Protein AF-A0A7S1LGG4-F1 (afdb_monomer_lite)

Organism: Alexandrium catenella (NCBI:txid2925)

Secondary structure (DSSP, 8-state):
----------PPPHHHHHHHHHHHHHHHHHHHTHHHHHHHHHHHHHHHHGGGHHHHHHHHHHHHTTTS-HHHHHHHTTT--PPPS--TTTTT-TTS-HHHHHH---TT----

Structure (mmCIF, N/CA/C/O backbone):
data_AF-A0A7S1LGG4-F1
#
_entry.id   AF-A0A7S1LGG4-F1
#
loop_
_atom_site.group_PDB
_atom_site.id
_atom_site.type_symbol
_atom_site.label_atom_id
_atom_site.label_alt_id
_atom_site.label_comp_id
_atom_site.label_asym_id
_atom_site.label_entity_id
_atom_site.label_seq_id
_atom_site.pdbx_PDB_ins_code
_atom_site.Cartn_x
_atom_site.Cartn_y
_atom_site.Cartn_z
_atom_site.occupancy
_atom_site.B_iso_or_equiv
_atom_site.auth_seq_id
_atom_site.auth_comp_id
_atom_site.auth_asym_id
_atom_site.auth_atom_id
_atom_site.pdbx_PDB_model_num
ATOM 1 N N . SER A 1 1 ? -42.148 23.135 64.478 1.00 45.56 1 SER A N 1
ATOM 2 C CA . SER A 1 1 ? -41.427 21.952 63.969 1.00 45.56 1 SER A CA 1
ATOM 3 C C . SER A 1 1 ? -41.926 21.654 62.560 1.00 45.56 1 SER A C 1
ATOM 5 O O . SER A 1 1 ? -42.832 20.852 62.386 1.00 45.56 1 SER A O 1
ATOM 7 N N . SER A 1 2 ? -41.440 22.396 61.561 1.00 42.34 2 SER A N 1
ATOM 8 C CA . SER A 1 2 ? -41.824 22.234 60.153 1.00 42.34 2 SER A CA 1
ATOM 9 C C . SER A 1 2 ? -40.788 21.349 59.461 1.00 42.34 2 SER A C 1
ATOM 11 O O . SER A 1 2 ? -39.700 21.792 59.100 1.00 42.34 2 SER A O 1
ATOM 13 N N . ARG A 1 3 ? -41.107 20.057 59.338 1.00 47.78 3 ARG A N 1
ATOM 14 C CA . ARG A 1 3 ? -40.317 19.105 58.552 1.00 47.78 3 ARG A CA 1
ATOM 15 C C . ARG A 1 3 ? -40.420 19.501 57.083 1.00 47.78 3 ARG A C 1
ATOM 17 O O . ARG A 1 3 ? -41.511 19.496 56.527 1.00 47.78 3 ARG A O 1
ATOM 24 N N . GLY A 1 4 ? -39.285 19.844 56.478 1.00 56.81 4 GLY A N 1
ATOM 25 C CA . GLY A 1 4 ? -39.167 20.009 55.036 1.00 56.81 4 GLY A CA 1
ATOM 26 C C . GLY A 1 4 ? -39.503 18.693 54.343 1.00 56.81 4 GLY A C 1
ATOM 27 O O . GLY A 1 4 ? -38.750 17.726 54.444 1.00 56.81 4 GLY A O 1
ATOM 28 N N . GLU A 1 5 ? -40.651 18.661 53.674 1.00 55.38 5 GLU A N 1
ATOM 29 C CA . GLU A 1 5 ? -41.047 17.591 52.767 1.00 55.38 5 GLU A CA 1
ATOM 30 C C . GLU A 1 5 ? -39.973 17.406 51.692 1.00 55.38 5 GLU A C 1
ATOM 32 O O . GLU A 1 5 ? -39.662 18.306 50.905 1.00 55.38 5 GLU A O 1
ATOM 37 N N . GLY A 1 6 ? -39.373 16.216 51.690 1.00 57.56 6 GLY A N 1
ATOM 38 C CA . GLY A 1 6 ? -38.447 15.783 50.660 1.00 57.56 6 GLY A CA 1
ATOM 39 C C . GLY A 1 6 ? -39.154 15.787 49.311 1.00 57.56 6 GLY A C 1
ATOM 40 O O . GLY A 1 6 ? -40.085 15.017 49.084 1.00 57.56 6 GLY A O 1
ATOM 41 N N . ARG A 1 7 ? -38.708 16.666 48.409 1.00 62.34 7 ARG A N 1
ATOM 42 C CA . ARG A 1 7 ? -39.171 16.693 47.020 1.00 62.34 7 ARG A CA 1
ATOM 43 C C . ARG A 1 7 ? -38.993 15.296 46.409 1.00 62.34 7 ARG A C 1
ATOM 45 O O . ARG A 1 7 ? -37.880 14.769 46.478 1.00 62.34 7 ARG A O 1
ATOM 52 N N . PRO A 1 8 ? -40.029 14.701 45.790 1.00 57.41 8 PRO A N 1
ATOM 53 C CA . PRO A 1 8 ? -39.885 13.405 45.146 1.00 57.41 8 PRO A CA 1
ATOM 54 C C . PRO A 1 8 ? -38.837 13.529 44.038 1.00 57.41 8 PRO A C 1
ATOM 56 O O . PRO A 1 8 ? -38.950 14.387 43.156 1.00 57.41 8 PRO A O 1
ATOM 59 N N . LEU A 1 9 ? -37.793 12.697 44.108 1.00 61.06 9 LEU A N 1
ATOM 60 C CA . LEU A 1 9 ? -36.808 12.550 43.042 1.00 61.06 9 LEU A CA 1
ATOM 61 C C . LEU A 1 9 ? -37.581 12.211 41.766 1.00 61.06 9 LEU A C 1
ATOM 63 O O . LEU A 1 9 ? -38.123 11.114 41.639 1.00 61.06 9 LEU A O 1
ATOM 67 N N . ARG A 1 10 ? -37.686 13.169 40.838 1.00 63.91 10 ARG A N 1
ATOM 68 C CA . ARG A 1 10 ? -38.285 12.929 39.525 1.00 63.91 10 ARG A CA 1
ATOM 69 C C . ARG A 1 10 ? -37.444 11.852 38.850 1.00 63.91 10 ARG A C 1
ATOM 71 O O . ARG A 1 10 ? -36.343 12.142 38.386 1.00 63.91 10 ARG A O 1
ATOM 78 N N . LEU A 1 11 ? -37.942 10.616 38.837 1.00 65.81 11 LEU A N 1
ATOM 79 C CA . LEU A 1 11 ? -37.359 9.522 38.069 1.00 65.81 11 LEU A CA 1
ATOM 80 C C . LEU A 1 11 ? -37.205 10.029 36.634 1.00 65.81 11 LEU A C 1
ATOM 82 O O . LEU A 1 11 ? -38.184 10.441 36.007 1.00 65.81 11 LEU A O 1
ATOM 86 N N . ALA A 1 12 ? -35.962 10.105 36.157 1.00 65.06 12 ALA A N 1
ATOM 87 C CA . ALA A 1 12 ? -35.678 10.577 34.812 1.00 65.06 12 ALA A CA 1
ATOM 88 C C . ALA A 1 12 ? -36.528 9.776 33.817 1.00 65.06 12 ALA A C 1
ATOM 90 O O . ALA A 1 12 ? -36.642 8.556 33.940 1.00 65.06 12 ALA A O 1
ATOM 91 N N . SER A 1 13 ? -37.128 10.465 32.841 1.00 82.06 13 SER A N 1
ATOM 92 C CA . SER A 1 13 ? -37.914 9.817 31.787 1.00 82.06 13 SER A CA 1
ATOM 93 C C . SER A 1 13 ? -37.135 8.621 31.214 1.00 82.06 13 SER A C 1
ATOM 95 O O . SER A 1 13 ? -35.930 8.763 30.975 1.00 82.06 13 SER A O 1
ATOM 97 N N . PRO A 1 14 ? -37.774 7.467 30.945 1.00 81.75 14 PRO A N 1
ATOM 98 C CA . PRO A 1 14 ? -37.101 6.282 30.405 1.00 81.75 14 PRO A CA 1
ATOM 99 C C . PRO A 1 14 ? -36.248 6.584 29.165 1.00 81.75 14 PRO A C 1
ATOM 101 O O . PRO A 1 14 ? -35.188 5.994 28.965 1.00 81.75 14 PRO A O 1
ATOM 104 N N . ARG A 1 15 ? -36.673 7.569 28.363 1.00 81.56 15 ARG A N 1
ATOM 105 C CA . ARG A 1 15 ? -35.943 8.067 27.190 1.00 81.56 15 ARG A CA 1
ATOM 106 C C . ARG A 1 15 ? -34.632 8.758 27.567 1.00 81.56 15 ARG A C 1
ATOM 108 O O . ARG A 1 15 ? -33.607 8.504 26.945 1.00 81.56 15 ARG A O 1
ATOM 115 N N . VAL A 1 16 ? -34.659 9.595 28.603 1.00 85.94 16 VAL A N 1
ATOM 116 C CA . VAL A 1 16 ? -33.474 10.285 29.137 1.00 85.94 16 VAL A CA 1
ATOM 117 C C . VAL A 1 16 ? -32.515 9.268 29.746 1.00 85.94 16 VAL A C 1
ATOM 119 O O . VAL A 1 16 ? -31.329 9.296 29.439 1.00 85.94 16 VAL A O 1
ATOM 122 N N . ALA A 1 17 ? -33.023 8.308 30.523 1.00 86.19 17 ALA A N 1
ATOM 123 C CA . ALA A 1 17 ? -32.207 7.228 31.074 1.00 86.19 17 ALA A CA 1
ATOM 124 C C . ALA A 1 17 ? -31.529 6.389 29.969 1.00 86.19 17 ALA A C 1
ATOM 126 O O . ALA A 1 17 ? -30.339 6.080 30.067 1.00 86.19 17 ALA A O 1
ATOM 127 N N . ALA A 1 18 ? -32.250 6.076 28.886 1.00 88.19 18 ALA A N 1
ATOM 128 C CA . ALA A 1 18 ? -31.704 5.363 27.733 1.00 88.19 18 ALA A CA 1
ATOM 129 C C . ALA A 1 18 ? -30.625 6.171 26.990 1.00 88.19 18 ALA A C 1
ATOM 131 O O . ALA A 1 18 ? -29.567 5.624 26.671 1.00 88.19 18 ALA A O 1
ATOM 132 N N . MET A 1 19 ? -30.846 7.471 26.757 1.00 92.38 19 MET A N 1
ATOM 133 C CA . MET A 1 19 ? -29.847 8.337 26.116 1.00 92.38 19 MET A CA 1
ATOM 134 C C . MET A 1 19 ? -28.595 8.501 26.982 1.00 92.38 19 MET A C 1
ATOM 136 O O . MET A 1 19 ? -27.488 8.363 26.466 1.00 92.38 19 MET A O 1
ATOM 140 N N . THR A 1 20 ? -28.738 8.707 28.294 1.00 90.88 20 THR A N 1
ATOM 141 C CA . THR A 1 20 ? -27.596 8.798 29.219 1.00 90.88 20 THR A CA 1
ATOM 142 C C . THR A 1 20 ? -26.785 7.503 29.232 1.00 90.88 20 THR A C 1
ATOM 144 O O . THR A 1 20 ? -25.556 7.542 29.171 1.00 90.88 20 THR A O 1
ATOM 147 N N . LYS A 1 21 ? -27.455 6.344 29.224 1.00 89.00 21 LYS A N 1
ATOM 148 C CA . LYS A 1 21 ? -26.799 5.033 29.121 1.00 89.00 21 LYS A CA 1
ATOM 149 C C . LYS A 1 21 ? -26.046 4.875 27.794 1.00 89.00 21 LYS A C 1
ATOM 151 O O . LYS A 1 21 ? -24.914 4.401 27.793 1.00 89.00 21 LYS A O 1
ATOM 156 N N . ALA A 1 22 ? -26.628 5.314 26.678 1.00 91.12 22 ALA A N 1
ATOM 157 C CA . ALA A 1 22 ? -25.967 5.287 25.372 1.00 91.12 22 ALA A CA 1
ATOM 158 C C . ALA A 1 22 ? -24.728 6.201 25.321 1.00 91.12 22 ALA A C 1
ATOM 160 O O . ALA A 1 22 ? -23.683 5.793 24.815 1.00 91.12 22 ALA A O 1
ATOM 161 N N . VAL A 1 23 ? -24.818 7.411 25.885 1.00 92.25 23 VAL A N 1
ATOM 162 C CA . VAL A 1 23 ? -23.681 8.341 25.994 1.00 92.25 23 VAL A CA 1
ATOM 163 C C . VAL A 1 23 ? -22.578 7.743 26.860 1.00 92.25 23 VAL A C 1
ATOM 165 O O . VAL A 1 23 ? -21.419 7.748 26.448 1.00 92.25 23 VAL A O 1
ATOM 168 N N . TYR A 1 24 ? -22.932 7.166 28.011 1.00 92.00 24 TYR A N 1
ATOM 169 C CA . TYR A 1 24 ? -21.979 6.481 28.881 1.00 92.00 24 TYR A CA 1
ATOM 170 C C . TYR A 1 24 ? -21.248 5.360 28.138 1.00 92.00 24 TYR A C 1
ATOM 172 O O . TYR A 1 24 ? -20.019 5.324 28.142 1.00 92.00 24 TYR A O 1
ATOM 180 N N . PHE A 1 25 ? -21.975 4.494 27.424 1.00 90.88 25 PHE A N 1
ATOM 181 C CA . PHE A 1 25 ? -21.346 3.436 26.633 1.00 90.88 25 PHE A CA 1
ATOM 182 C C . PHE A 1 25 ? -20.474 3.971 25.509 1.00 90.88 25 PHE A C 1
ATOM 184 O O . PHE A 1 25 ? -19.439 3.379 25.227 1.00 90.88 25 PHE A O 1
ATOM 191 N N . LYS A 1 26 ? -20.844 5.089 24.882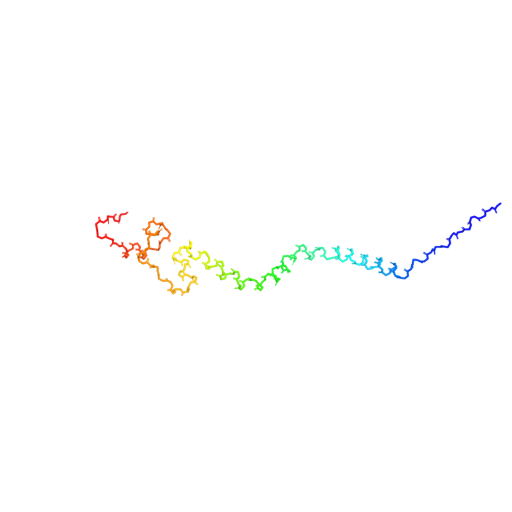 1.00 88.19 26 LYS A N 1
ATOM 192 C CA . LYS A 1 26 ? -20.014 5.717 23.854 1.00 88.19 26 LYS A CA 1
ATOM 193 C C . LYS A 1 26 ? -18.700 6.229 24.445 1.00 88.19 26 LYS A C 1
ATOM 195 O O . LYS A 1 26 ? -17.641 5.935 23.898 1.00 88.19 26 LYS A O 1
ATOM 200 N N . LEU A 1 27 ? -18.756 6.931 25.577 1.00 90.00 27 LEU A N 1
ATOM 201 C CA . LEU A 1 27 ? -17.569 7.423 26.284 1.00 90.00 27 LEU A CA 1
ATOM 202 C C . LEU A 1 27 ? -16.686 6.263 26.756 1.00 90.00 27 LEU A C 1
ATOM 204 O O . LEU A 1 27 ? -15.485 6.248 26.485 1.00 90.00 27 LEU A O 1
ATOM 208 N N . TRP A 1 28 ? -17.288 5.242 27.362 1.00 91.00 28 TRP A N 1
ATOM 209 C CA . TRP A 1 28 ? -16.576 4.039 27.774 1.00 91.00 28 TRP A CA 1
ATOM 210 C C . TRP A 1 28 ? -15.957 3.304 26.584 1.00 91.00 28 TRP A C 1
ATOM 212 O O . TRP A 1 28 ? -14.796 2.920 26.627 1.00 91.00 28 TRP A O 1
ATOM 222 N N . ALA A 1 29 ? -16.676 3.167 25.471 1.00 83.38 29 ALA A N 1
ATOM 223 C CA . ALA A 1 29 ? -16.144 2.547 24.263 1.00 83.38 29 ALA A CA 1
ATOM 224 C C . ALA A 1 29 ? -14.950 3.329 23.700 1.00 83.38 29 ALA A C 1
ATOM 226 O O . ALA A 1 29 ? -14.022 2.705 23.179 1.00 83.38 29 ALA A O 1
ATOM 227 N N . THR A 1 30 ? -14.930 4.666 23.822 1.00 81.44 30 THR A N 1
ATOM 228 C CA . THR A 1 30 ? -13.782 5.490 23.403 1.00 81.44 30 THR A CA 1
ATOM 229 C C . THR A 1 30 ? -12.545 5.304 24.282 1.00 81.44 30 THR A C 1
ATOM 231 O O . THR A 1 30 ? -11.436 5.363 23.746 1.00 81.44 30 THR A O 1
ATOM 234 N N . THR A 1 31 ? -12.686 4.961 25.561 1.00 86.19 31 THR A N 1
ATOM 235 C CA . THR A 1 31 ? -11.545 4.722 26.463 1.00 86.19 31 THR A CA 1
ATOM 236 C C . THR A 1 31 ? -11.140 3.247 26.548 1.00 86.19 31 THR A C 1
ATOM 238 O O . THR A 1 31 ? -9.948 2.949 26.516 1.00 86.19 31 THR A O 1
ATOM 241 N N . ALA A 1 32 ? -12.094 2.313 26.542 1.00 83.56 32 ALA A N 1
ATOM 242 C CA . ALA A 1 32 ? -11.861 0.875 26.709 1.00 83.56 32 ALA A CA 1
ATOM 243 C C . ALA A 1 32 ? -10.922 0.279 25.645 1.00 83.56 32 ALA A C 1
ATOM 245 O O . ALA A 1 32 ? -10.041 -0.513 25.963 1.00 83.56 32 ALA A O 1
ATOM 246 N N . ASN A 1 33 ? -11.046 0.719 24.388 1.00 81.06 33 ASN A N 1
ATOM 247 C CA . ASN A 1 33 ? -10.215 0.219 23.283 1.00 81.06 33 ASN A CA 1
ATOM 248 C C . ASN A 1 33 ? -9.038 1.149 22.935 1.00 81.06 33 ASN A C 1
ATOM 250 O O . ASN A 1 33 ? -8.501 1.073 21.826 1.00 81.06 33 ASN A O 1
ATOM 254 N N . TRP A 1 34 ? -8.628 2.038 23.849 1.00 82.94 34 TRP A N 1
ATOM 255 C CA . TR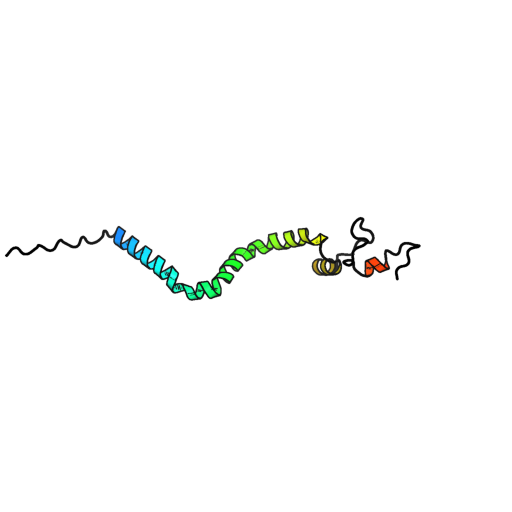P A 1 34 ? -7.522 2.978 23.617 1.00 82.94 34 TRP A CA 1
ATOM 256 C C . TRP A 1 34 ? -6.229 2.263 23.205 1.00 82.94 34 TRP A C 1
ATOM 258 O O . TRP A 1 34 ? -5.635 2.599 22.179 1.00 82.94 34 TRP A O 1
ATOM 268 N N . THR A 1 35 ? -5.842 1.219 23.944 1.00 86.12 35 THR A N 1
ATOM 269 C CA . THR A 1 35 ? -4.611 0.454 23.689 1.00 86.12 35 THR A CA 1
ATOM 270 C C . THR A 1 35 ? -4.612 -0.232 22.321 1.00 86.12 35 THR A C 1
ATOM 272 O O . THR A 1 35 ? -3.594 -0.242 21.633 1.00 86.12 35 THR A O 1
ATOM 275 N N . GLN A 1 36 ? -5.756 -0.761 21.885 1.00 84.19 36 GLN A N 1
ATOM 276 C CA . GLN A 1 36 ? -5.872 -1.389 20.568 1.00 84.19 36 GLN A CA 1
ATOM 277 C C . GLN A 1 36 ? -5.805 -0.358 19.439 1.00 84.19 36 GLN A C 1
ATOM 279 O O . GLN A 1 36 ? -5.137 -0.595 18.437 1.00 84.19 36 GLN A O 1
ATOM 284 N N . ARG A 1 37 ? -6.443 0.807 19.601 1.00 85.25 37 ARG A N 1
ATOM 285 C CA . ARG A 1 37 ? -6.431 1.861 18.576 1.00 85.25 37 ARG A CA 1
ATOM 286 C C . ARG A 1 37 ? -5.055 2.493 18.395 1.00 85.25 37 ARG A C 1
ATOM 288 O O . ARG A 1 37 ? -4.670 2.722 17.254 1.00 85.25 37 ARG A O 1
ATOM 295 N N . LYS A 1 38 ? -4.293 2.712 19.473 1.00 85.00 38 LYS A N 1
ATOM 296 C CA . LYS A 1 38 ? -2.916 3.225 19.348 1.00 85.00 38 LYS A CA 1
ATOM 297 C C . LYS A 1 38 ? -1.985 2.239 18.629 1.00 85.00 38 LYS A C 1
ATOM 299 O O . LYS A 1 38 ? -1.149 2.665 17.846 1.00 85.00 38 LYS A O 1
ATOM 304 N N . ASN A 1 39 ? -2.160 0.934 18.855 1.00 87.44 39 ASN A N 1
ATOM 305 C CA . ASN A 1 39 ? -1.255 -0.087 18.320 1.00 87.44 39 ASN A CA 1
ATOM 306 C C . ASN A 1 39 ? -1.653 -0.556 16.907 1.00 87.44 39 ASN A C 1
ATOM 308 O O . ASN A 1 39 ? -0.786 -0.803 16.076 1.00 87.44 39 ASN A O 1
ATOM 312 N N . TYR A 1 40 ? -2.955 -0.664 16.616 1.00 88.25 40 TYR A N 1
ATOM 313 C CA . TYR A 1 40 ? -3.483 -1.268 15.380 1.00 88.25 40 TYR A CA 1
ATOM 314 C C . TYR A 1 40 ? -4.363 -0.326 14.550 1.00 88.25 40 TYR A C 1
ATOM 316 O O . TYR A 1 40 ? -4.883 -0.721 13.506 1.00 88.25 40 TYR A O 1
ATOM 324 N N . GLY A 1 41 ? -4.539 0.927 14.981 1.00 87.31 41 GLY A N 1
ATOM 325 C CA . GLY A 1 41 ? -5.309 1.920 14.230 1.00 87.31 41 GLY A CA 1
ATOM 326 C C . GLY A 1 41 ? -4.742 2.152 12.832 1.00 87.31 41 GLY A C 1
ATOM 327 O O . GLY A 1 41 ? -5.508 2.244 11.876 1.00 87.31 41 GLY A O 1
ATOM 328 N N . TRP A 1 42 ? -3.410 2.138 12.693 1.00 87.38 42 TRP A N 1
ATOM 329 C CA . TRP A 1 42 ? -2.741 2.230 11.394 1.00 87.38 42 TRP A CA 1
ATOM 330 C C . TRP A 1 42 ? -3.211 1.103 10.462 1.00 87.38 42 TRP A C 1
ATOM 332 O O . TRP A 1 42 ? -3.656 1.374 9.352 1.00 87.38 42 TRP A O 1
ATOM 342 N N . TYR A 1 43 ? -3.239 -0.144 10.936 1.00 88.88 43 TYR A N 1
ATOM 343 C CA . TYR A 1 43 ? -3.647 -1.302 10.139 1.00 88.88 43 TYR A CA 1
ATOM 344 C C . TYR A 1 43 ? -5.099 -1.188 9.646 1.00 88.88 43 TYR A C 1
ATOM 346 O O . TYR A 1 43 ? -5.405 -1.497 8.495 1.00 88.88 43 TYR A O 1
ATOM 354 N N . GLN A 1 44 ? -6.004 -0.663 10.478 1.00 88.44 44 GLN A N 1
ATOM 355 C CA . GLN A 1 44 ? -7.387 -0.388 10.065 1.00 88.44 44 GLN A CA 1
ATOM 356 C C . GLN A 1 44 ? -7.506 0.719 9.008 1.00 88.44 44 GLN A C 1
ATOM 358 O O . GLN A 1 44 ? -8.478 0.753 8.255 1.00 88.44 44 GLN A O 1
ATOM 363 N N . VAL A 1 45 ? -6.568 1.663 8.969 1.00 89.81 45 VAL A N 1
ATOM 364 C CA . VAL A 1 45 ? -6.515 2.681 7.913 1.00 89.81 45 VAL A CA 1
ATOM 365 C C . VAL A 1 45 ? -5.977 2.058 6.630 1.00 89.81 45 VAL A C 1
ATOM 367 O O . VAL A 1 45 ? -6.606 2.179 5.582 1.00 89.81 45 VAL A O 1
ATOM 370 N N . TRP A 1 46 ? -4.880 1.308 6.715 1.00 88.50 46 TRP A N 1
ATOM 371 C CA . TRP A 1 46 ? -4.274 0.653 5.556 1.00 88.50 46 TRP A CA 1
ATOM 372 C C . TRP A 1 46 ? -5.191 -0.365 4.891 1.00 88.50 46 TRP A C 1
ATOM 374 O O . TRP A 1 46 ? -5.278 -0.387 3.672 1.00 88.50 46 TRP A O 1
ATOM 384 N N . THR A 1 47 ? -5.945 -1.147 5.658 1.00 89.75 47 THR A N 1
ATOM 385 C CA . THR A 1 47 ? -6.944 -2.079 5.102 1.00 89.75 47 THR A CA 1
ATOM 386 C C . THR A 1 47 ? -8.064 -1.366 4.338 1.00 89.75 47 THR A C 1
ATOM 388 O O . THR A 1 47 ? -8.551 -1.898 3.345 1.00 89.75 47 THR A O 1
ATOM 391 N N . ARG A 1 48 ? -8.438 -0.142 4.734 1.00 90.00 48 ARG A N 1
ATOM 392 C CA . ARG A 1 48 ? -9.400 0.694 3.989 1.00 90.00 48 ARG A CA 1
ATOM 393 C C . ARG A 1 48 ? -8.783 1.357 2.757 1.00 90.00 48 ARG A C 1
ATOM 395 O O . ARG A 1 48 ? -9.493 1.611 1.790 1.00 90.00 48 ARG A O 1
ATOM 402 N N . LEU A 1 49 ? -7.481 1.639 2.790 1.00 90.00 49 LEU A N 1
ATOM 403 C CA . LEU A 1 49 ? -6.735 2.208 1.664 1.00 90.00 49 LEU A CA 1
ATOM 404 C C . LEU A 1 49 ? -6.258 1.150 0.660 1.00 90.00 49 LEU A C 1
ATOM 406 O O . LEU A 1 49 ? -6.020 1.486 -0.495 1.00 90.00 49 LEU A O 1
ATOM 410 N N . ALA A 1 50 ? -6.158 -0.120 1.057 1.00 88.94 50 ALA A N 1
ATOM 411 C CA . ALA A 1 50 ? -5.632 -1.198 0.224 1.00 88.94 50 ALA A CA 1
ATOM 412 C C . ALA A 1 50 ? -6.322 -1.318 -1.152 1.00 88.94 50 ALA A C 1
ATOM 414 O O . ALA A 1 50 ? -5.600 -1.422 -2.145 1.00 88.94 50 ALA A O 1
ATOM 415 N N . PRO A 1 51 ? -7.662 -1.210 -1.285 1.00 91.56 51 PRO A N 1
ATOM 416 C CA . PRO A 1 51 ? -8.314 -1.254 -2.597 1.00 91.56 51 PRO A CA 1
ATOM 417 C C . PRO A 1 51 ? -7.907 -0.101 -3.525 1.00 91.56 51 PRO A C 1
ATOM 419 O O . PRO A 1 51 ? -7.897 -0.256 -4.742 1.00 91.56 51 PRO A O 1
ATOM 422 N N . TRP A 1 52 ? -7.523 1.049 -2.967 1.00 89.94 52 TRP A N 1
ATOM 423 C CA . TRP A 1 52 ? -7.089 2.211 -3.742 1.00 89.94 52 TRP A CA 1
ATOM 424 C C . TRP A 1 52 ? -5.652 2.089 -4.255 1.00 89.94 52 TRP A C 1
ATOM 426 O O . TRP A 1 52 ? -5.252 2.859 -5.123 1.00 89.94 52 TRP A O 1
ATOM 436 N N . SE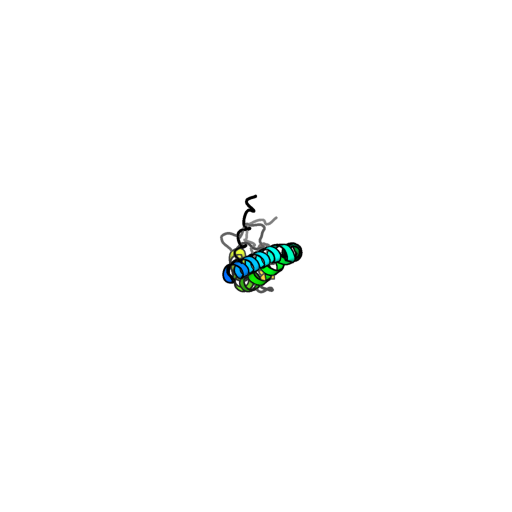R A 1 53 ? -4.884 1.098 -3.793 1.00 87.81 53 SER A N 1
ATOM 437 C CA . SER A 1 53 ? -3.553 0.831 -4.347 1.00 87.81 53 SER A CA 1
ATOM 438 C C . SER A 1 53 ? -3.608 0.396 -5.816 1.00 87.81 53 SER A C 1
ATOM 440 O O . SER A 1 53 ? -2.741 0.790 -6.590 1.00 87.81 53 SER A O 1
ATOM 442 N N . PHE A 1 54 ? -4.657 -0.328 -6.227 1.00 87.06 54 PHE A N 1
ATOM 443 C CA . PHE A 1 54 ? -4.826 -0.806 -7.601 1.00 87.06 54 PHE A CA 1
ATOM 444 C C . PHE A 1 54 ? -4.868 0.311 -8.651 1.00 87.06 54 PHE A C 1
ATOM 446 O O . PHE A 1 54 ? -4.208 0.154 -9.670 1.00 87.06 54 PHE A O 1
ATOM 453 N N . PRO A 1 55 ? -5.595 1.426 -8.454 1.00 91.88 55 PRO A N 1
ATOM 454 C CA . PRO A 1 55 ? -5.518 2.561 -9.373 1.00 91.88 55 PRO A CA 1
ATOM 455 C C . PRO A 1 55 ? -4.324 3.487 -9.103 1.00 91.88 55 PRO A C 1
ATOM 457 O O . PRO A 1 55 ? -3.742 4.017 -10.048 1.00 91.88 55 PRO A O 1
ATOM 460 N N . ILE A 1 56 ? -3.936 3.695 -7.838 1.00 90.31 56 ILE A N 1
ATOM 461 C CA . ILE A 1 56 ? -2.905 4.687 -7.487 1.00 90.31 56 ILE A CA 1
ATOM 462 C C . ILE A 1 56 ? -1.510 4.225 -7.910 1.00 90.31 56 ILE A C 1
ATOM 464 O O . ILE A 1 56 ? -0.747 5.030 -8.438 1.00 90.31 56 ILE A O 1
ATOM 468 N N . VAL A 1 57 ? -1.161 2.952 -7.702 1.00 88.00 57 VAL A N 1
ATOM 469 C CA . VAL A 1 57 ? 0.188 2.446 -8.002 1.00 88.00 57 VAL A CA 1
ATOM 470 C C . VAL A 1 57 ? 0.493 2.506 -9.505 1.00 88.00 57 VAL A C 1
ATOM 472 O O . VAL A 1 57 ? 1.532 3.065 -9.851 1.00 88.00 57 VAL A O 1
ATOM 475 N N . PRO A 1 58 ? -0.382 2.042 -10.420 1.00 88.50 58 PRO A N 1
ATOM 476 C CA . PRO A 1 58 ? -0.157 2.201 -11.855 1.00 88.50 58 PRO A CA 1
ATOM 477 C C . PRO A 1 58 ? -0.150 3.664 -12.305 1.00 88.50 58 PRO A C 1
ATOM 479 O O . PRO A 1 58 ? 0.679 4.032 -13.132 1.00 88.50 58 PRO A O 1
ATOM 482 N N . ALA A 1 59 ? -1.020 4.515 -11.749 1.00 87.62 59 ALA A N 1
ATOM 483 C CA . ALA A 1 59 ? -1.043 5.939 -12.086 1.00 87.62 59 ALA A CA 1
ATOM 484 C C . ALA A 1 59 ? 0.254 6.649 -11.668 1.00 87.62 59 ALA A C 1
ATOM 486 O O . ALA A 1 59 ? 0.822 7.414 -12.448 1.00 87.62 59 ALA A O 1
ATOM 487 N N . ALA A 1 60 ? 0.752 6.358 -10.464 1.00 86.44 60 ALA A N 1
ATOM 488 C CA . ALA A 1 60 ? 2.030 6.866 -9.985 1.00 86.44 60 ALA A CA 1
ATOM 489 C C . ALA A 1 60 ? 3.184 6.333 -10.839 1.00 86.44 60 ALA A C 1
ATOM 491 O O . ALA A 1 60 ? 3.999 7.126 -11.297 1.00 86.44 60 ALA A O 1
ATOM 492 N N . ALA A 1 61 ? 3.209 5.025 -11.118 1.00 85.06 61 ALA A N 1
ATOM 493 C CA . ALA A 1 61 ? 4.234 4.404 -11.950 1.00 85.06 61 ALA A CA 1
ATOM 494 C C . ALA A 1 61 ? 4.272 4.997 -13.365 1.00 85.06 61 ALA A C 1
ATOM 496 O O . ALA A 1 61 ? 5.358 5.256 -13.868 1.00 85.06 61 ALA A O 1
ATOM 497 N N . TRP A 1 62 ? 3.115 5.267 -13.979 1.00 82.31 62 TRP A N 1
ATOM 498 C CA . TRP A 1 62 ? 3.019 5.936 -15.280 1.00 82.31 62 TRP A CA 1
ATOM 499 C C . TRP A 1 62 ? 3.537 7.375 -15.226 1.00 82.31 62 TRP A C 1
ATOM 501 O O . TRP A 1 62 ? 4.360 7.770 -16.050 1.00 82.31 62 TRP A O 1
ATOM 511 N N . TYR A 1 63 ? 3.101 8.149 -14.229 1.00 83.44 63 TYR A N 1
ATOM 512 C CA . TYR A 1 63 ? 3.516 9.542 -14.068 1.00 83.44 63 TYR A CA 1
ATOM 513 C C . TYR A 1 63 ? 5.026 9.670 -13.821 1.00 83.44 63 TYR A C 1
ATOM 515 O O . TYR A 1 63 ? 5.684 10.535 -14.396 1.00 83.44 63 TYR A O 1
ATOM 523 N N . THR A 1 64 ? 5.602 8.785 -13.003 1.00 80.56 64 THR A N 1
ATOM 524 C CA . THR A 1 64 ? 7.038 8.799 -12.694 1.00 80.56 64 THR A CA 1
ATOM 525 C C . THR A 1 64 ? 7.888 8.019 -13.695 1.00 80.56 64 THR A C 1
ATOM 527 O O . THR A 1 64 ? 9.114 8.060 -13.594 1.00 80.56 64 THR A O 1
ATOM 530 N N . PHE A 1 65 ? 7.282 7.344 -14.681 1.00 75.44 65 PHE A N 1
ATOM 531 C CA . PHE A 1 65 ? 7.998 6.499 -15.642 1.00 75.44 65 PHE A CA 1
ATOM 532 C C . PHE A 1 65 ? 9.063 7.273 -16.425 1.00 75.44 65 PHE A C 1
ATOM 534 O O . PHE A 1 65 ? 10.139 6.748 -16.693 1.00 75.44 65 PHE A O 1
ATOM 541 N N . GLY A 1 66 ? 8.803 8.540 -16.762 1.00 72.56 66 GLY A N 1
ATOM 542 C CA . GLY A 1 66 ? 9.773 9.398 -17.449 1.00 72.56 66 GLY A CA 1
ATOM 543 C C . GLY A 1 66 ? 11.026 9.697 -16.616 1.00 72.56 66 GLY A C 1
ATOM 544 O O . GLY A 1 66 ? 12.113 9.798 -17.177 1.00 72.56 66 GLY A O 1
ATOM 545 N N . TRP A 1 67 ? 10.883 9.761 -15.289 1.00 72.38 67 TRP A N 1
ATOM 546 C CA . TRP A 1 67 ? 11.930 10.180 -14.349 1.00 72.38 67 TRP A CA 1
ATOM 547 C C . TRP A 1 67 ? 12.862 9.040 -13.912 1.00 72.38 67 TRP A C 1
ATOM 549 O O . TRP A 1 67 ? 13.970 9.278 -13.438 1.00 72.38 67 TRP A O 1
ATOM 559 N N . TRP A 1 68 ? 12.423 7.786 -14.021 1.00 68.56 68 TRP A N 1
ATOM 560 C CA . TRP A 1 68 ? 13.223 6.640 -13.583 1.00 68.56 68 TRP A CA 1
ATOM 561 C C . TRP A 1 68 ? 14.473 6.431 -14.450 1.00 68.56 68 TRP A C 1
ATOM 563 O O . TRP A 1 68 ? 14.508 6.845 -15.607 1.00 68.56 68 TRP A O 1
ATOM 573 N N . SER A 1 69 ? 15.510 5.785 -13.905 1.00 69.25 69 SER A N 1
ATOM 57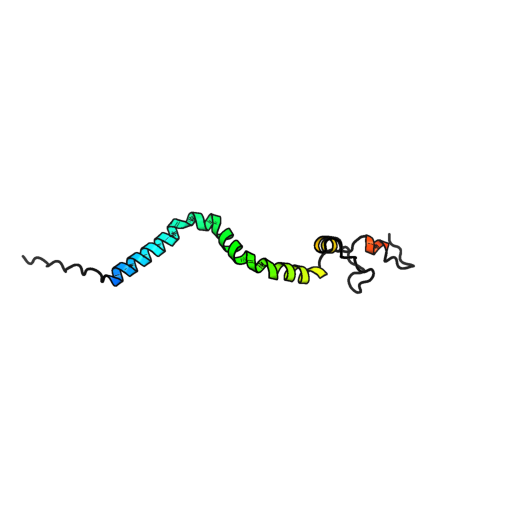4 C CA . SER A 1 69 ? 16.656 5.361 -14.721 1.00 69.25 69 SER A CA 1
ATOM 575 C C . SER A 1 69 ? 16.252 4.204 -15.640 1.00 69.25 69 SER A C 1
ATOM 577 O O . SER A 1 69 ? 15.288 3.483 -15.364 1.00 69.25 69 SER A O 1
ATOM 579 N N . ASP A 1 70 ? 16.984 4.007 -16.737 1.00 69.56 70 ASP A N 1
ATOM 580 C CA . ASP A 1 70 ? 16.671 2.954 -17.715 1.00 69.56 70 ASP A CA 1
ATOM 581 C C . ASP A 1 70 ? 16.686 1.541 -17.091 1.00 69.56 70 ASP A C 1
ATOM 583 O O . ASP A 1 70 ? 15.885 0.690 -17.473 1.00 69.56 70 ASP A O 1
ATOM 587 N N . GLU A 1 71 ? 17.530 1.297 -16.080 1.00 69.06 71 GLU A N 1
ATOM 588 C CA . GLU A 1 71 ? 17.569 0.032 -15.326 1.00 69.06 71 GLU A CA 1
ATOM 589 C C . GLU A 1 71 ? 16.299 -0.197 -14.498 1.00 69.06 71 GLU A C 1
ATOM 591 O O . GLU A 1 71 ? 15.749 -1.303 -14.475 1.00 69.06 71 GLU A O 1
ATOM 596 N N . TRP A 1 72 ? 15.782 0.857 -13.858 1.00 70.88 72 TRP A N 1
ATOM 597 C CA . TRP A 1 72 ? 14.521 0.791 -13.121 1.00 70.88 72 TRP A CA 1
ATOM 598 C C . TRP A 1 72 ? 13.340 0.593 -14.068 1.00 70.88 72 TRP A C 1
ATOM 600 O O . TRP A 1 72 ? 12.474 -0.236 -13.791 1.00 70.88 72 TRP A O 1
ATOM 610 N N . LYS A 1 73 ? 13.337 1.256 -15.231 1.00 72.06 73 LYS A N 1
ATOM 611 C CA . LYS A 1 73 ? 12.325 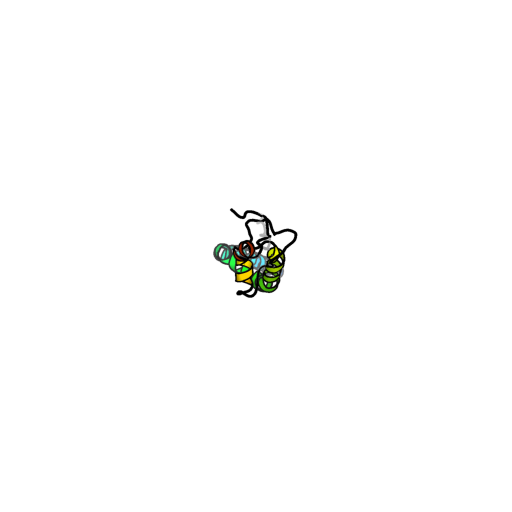1.022 -16.277 1.00 72.06 73 LYS A CA 1
ATOM 612 C C . LYS A 1 73 ? 12.364 -0.417 -16.779 1.00 72.06 73 LYS A C 1
ATOM 614 O O . LYS A 1 73 ? 11.313 -1.046 -16.892 1.00 72.06 73 LYS A O 1
ATOM 619 N N . LYS A 1 74 ? 13.556 -0.973 -17.011 1.00 73.31 74 LYS A N 1
ATOM 620 C CA . LYS A 1 74 ? 13.734 -2.383 -17.387 1.00 73.31 74 LYS A CA 1
ATOM 621 C C . LYS A 1 74 ? 13.216 -3.326 -16.301 1.00 73.31 74 LYS A C 1
ATOM 623 O O . LYS A 1 74 ? 12.511 -4.277 -16.611 1.00 73.31 74 LYS A O 1
ATOM 628 N N . THR A 1 75 ? 13.484 -3.030 -15.033 1.00 79.62 75 THR A N 1
ATOM 629 C CA . THR A 1 75 ? 13.009 -3.840 -13.899 1.00 79.62 75 THR A CA 1
ATOM 630 C C . THR A 1 75 ? 11.482 -3.810 -13.774 1.00 79.62 75 THR A C 1
ATOM 632 O O . THR A 1 75 ? 10.849 -4.855 -13.647 1.00 79.62 75 THR A O 1
ATOM 635 N N . LEU A 1 76 ? 10.868 -2.629 -13.879 1.00 76.75 76 LEU A N 1
ATOM 636 C CA . LEU A 1 76 ? 9.413 -2.457 -13.793 1.00 76.75 76 LEU A CA 1
ATOM 637 C C . LEU A 1 76 ? 8.651 -3.032 -14.984 1.00 76.75 76 LEU A C 1
ATOM 639 O O . LEU A 1 76 ? 7.509 -3.457 -14.834 1.00 76.75 76 LEU A O 1
ATOM 643 N N . THR A 1 77 ? 9.282 -3.076 -16.155 1.00 74.56 77 THR A N 1
ATOM 644 C CA . THR A 1 77 ? 8.719 -3.694 -17.366 1.00 74.56 77 THR A CA 1
ATOM 645 C C . THR A 1 77 ? 9.123 -5.158 -17.531 1.00 74.56 77 THR A C 1
ATOM 647 O O . THR A 1 77 ? 8.926 -5.724 -18.604 1.00 74.56 77 THR A O 1
ATOM 650 N N . LEU A 1 78 ? 9.693 -5.782 -16.490 1.00 77.00 78 LEU A N 1
ATOM 651 C CA . LEU A 1 78 ? 10.143 -7.180 -16.499 1.00 77.00 78 LEU A CA 1
ATOM 652 C C . LEU A 1 78 ? 11.106 -7.512 -17.658 1.00 77.00 78 LEU A C 1
ATOM 654 O O . LEU A 1 78 ? 11.145 -8.639 -18.143 1.00 77.00 78 LEU A O 1
ATOM 658 N N . GLY A 1 79 ? 11.89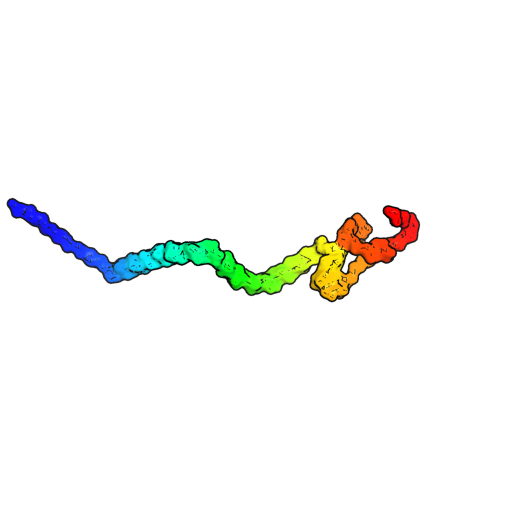4 -6.534 -18.104 1.00 70.19 79 GLY A N 1
ATOM 659 C CA . GLY A 1 79 ? 12.894 -6.690 -19.158 1.00 70.19 79 GLY A CA 1
ATOM 660 C C . GLY A 1 79 ? 12.449 -6.268 -20.557 1.00 70.19 79 GLY A C 1
ATOM 661 O O . GLY A 1 79 ? 13.288 -6.277 -21.451 1.00 70.19 79 GLY A O 1
ATOM 662 N N . ILE A 1 80 ? 11.184 -5.878 -20.750 1.00 73.69 80 ILE A N 1
ATOM 663 C CA . ILE A 1 80 ? 10.632 -5.517 -22.070 1.00 73.69 80 ILE A CA 1
ATOM 664 C C . ILE A 1 80 ? 11.128 -4.141 -22.544 1.00 73.69 80 ILE A C 1
ATOM 666 O O . ILE A 1 80 ? 11.210 -3.888 -23.743 1.00 73.69 80 ILE A O 1
ATOM 670 N N . TYR A 1 81 ? 11.458 -3.233 -21.622 1.00 68.25 81 TYR A N 1
ATOM 671 C CA . TYR A 1 81 ? 11.929 -1.901 -21.986 1.00 68.25 81 TYR A CA 1
ATOM 672 C C . TYR A 1 81 ? 13.368 -1.927 -22.515 1.00 68.25 81 TYR A C 1
ATOM 674 O O . TYR A 1 81 ? 14.318 -2.166 -21.763 1.00 68.25 81 TYR A O 1
ATOM 682 N N . GLU A 1 82 ? 13.514 -1.599 -23.799 1.00 65.38 82 GLU A N 1
ATOM 683 C CA . GLU A 1 82 ? 14.785 -1.246 -24.427 1.00 65.38 82 GLU A CA 1
ATOM 684 C C . GLU A 1 82 ? 14.919 0.284 -24.496 1.00 65.38 82 GLU A C 1
ATOM 686 O O . GLU A 1 82 ? 14.000 0.970 -24.956 1.00 65.38 82 GLU A O 1
ATOM 691 N N . PRO A 1 83 ? 16.035 0.856 -24.012 1.00 66.06 83 PRO A N 1
ATOM 692 C CA . PRO A 1 83 ? 16.199 2.299 -23.977 1.00 66.06 83 PRO A CA 1
ATOM 693 C C . PRO A 1 83 ? 16.345 2.867 -25.405 1.00 66.06 83 PRO A C 1
ATOM 695 O O . PRO A 1 83 ? 17.135 2.349 -26.197 1.00 66.06 83 PRO A O 1
ATOM 698 N N . PRO A 1 84 ? 15.626 3.950 -25.754 1.00 63.06 84 PRO A N 1
ATOM 699 C CA . PRO A 1 84 ? 15.686 4.533 -27.091 1.00 63.06 84 PRO A CA 1
ATOM 700 C C . PRO A 1 84 ? 17.056 5.171 -27.373 1.00 63.06 84 PRO A C 1
ATOM 702 O O . PRO A 1 84 ? 17.526 6.028 -26.615 1.00 63.06 84 PRO A O 1
ATOM 705 N N . LEU A 1 85 ? 17.655 4.785 -28.508 1.00 56.06 85 LEU A N 1
ATOM 706 C CA . LEU A 1 85 ? 19.003 5.179 -28.952 1.00 56.06 85 LEU A CA 1
ATOM 707 C C . LEU A 1 85 ? 19.179 6.697 -29.136 1.00 56.06 85 LEU A C 1
ATOM 709 O O . LEU A 1 85 ? 20.277 7.211 -28.959 1.00 56.06 85 LEU A O 1
ATOM 713 N N . VAL A 1 86 ? 18.105 7.433 -29.442 1.00 52.41 86 VAL A N 1
ATOM 714 C CA . VAL A 1 86 ? 18.110 8.898 -29.567 1.00 52.41 86 VAL A CA 1
ATOM 715 C C . VAL A 1 86 ? 16.900 9.470 -28.831 1.00 52.41 86 VAL A C 1
ATOM 717 O O . VAL A 1 86 ? 15.761 9.127 -29.132 1.00 52.41 86 VAL A O 1
ATOM 720 N N . HIS A 1 87 ? 17.142 10.362 -27.869 1.00 56.00 87 HIS A N 1
ATOM 721 C CA . HIS A 1 87 ? 16.112 11.200 -27.250 1.00 56.00 87 HIS A CA 1
ATOM 722 C C . HIS A 1 87 ? 16.605 12.645 -27.224 1.00 56.00 87 HIS A C 1
ATOM 724 O O . HIS A 1 87 ? 17.694 12.919 -26.725 1.00 56.00 87 HIS A O 1
ATOM 730 N N . TRP A 1 88 ? 15.772 13.560 -27.727 1.00 53.22 88 TRP A N 1
ATOM 731 C CA . TRP A 1 88 ? 16.085 14.983 -27.884 1.00 53.22 88 TRP A CA 1
ATOM 732 C C . TRP A 1 88 ? 16.440 15.752 -26.590 1.00 53.22 88 TRP A C 1
ATOM 734 O O . TRP A 1 88 ? 17.072 16.793 -26.693 1.00 53.22 88 TRP A O 1
ATOM 744 N N . ASP A 1 89 ? 16.103 15.233 -25.401 1.00 50.69 89 ASP A N 1
ATOM 745 C CA . ASP A 1 89 ? 16.249 15.937 -24.110 1.00 50.69 89 ASP A CA 1
ATOM 746 C C . ASP A 1 89 ? 16.943 15.083 -23.021 1.00 50.69 89 ASP A C 1
ATOM 748 O O . ASP A 1 89 ? 17.031 15.444 -21.854 1.00 50.69 89 ASP A O 1
ATOM 752 N N . SER A 1 90 ? 17.446 13.894 -23.370 1.00 49.28 90 SER A N 1
ATOM 753 C CA . SER A 1 90 ? 18.107 12.988 -22.407 1.00 49.28 90 SER A CA 1
ATOM 754 C C . SER A 1 90 ? 19.398 12.371 -22.930 1.00 49.28 90 SER A C 1
ATOM 756 O O . SER A 1 90 ? 19.956 11.479 -22.296 1.00 49.28 90 SER A O 1
ATOM 758 N N . ASN A 1 91 ? 19.910 12.845 -24.069 1.00 52.31 91 ASN A N 1
ATOM 759 C CA . ASN A 1 91 ? 21.172 12.351 -24.623 1.00 52.31 91 ASN A CA 1
ATOM 760 C C . ASN A 1 91 ? 22.419 12.836 -23.850 1.00 52.31 91 ASN A C 1
ATOM 762 O O . ASN A 1 91 ? 23.535 12.543 -24.262 1.00 52.31 91 ASN A O 1
ATOM 766 N N . MET A 1 92 ? 22.244 13.579 -22.745 1.00 49.56 92 MET A N 1
ATOM 767 C CA . MET A 1 92 ? 23.324 14.240 -21.993 1.00 49.56 92 MET A CA 1
ATOM 768 C C . MET A 1 92 ? 23.240 14.080 -20.459 1.00 49.56 92 MET A C 1
ATOM 770 O O . MET A 1 92 ? 23.964 14.769 -19.744 1.00 49.56 92 MET A O 1
ATOM 774 N N . THR A 1 93 ? 22.387 13.203 -19.911 1.00 55.25 93 THR A N 1
ATOM 775 C CA . THR A 1 93 ? 22.263 13.026 -18.447 1.00 55.25 93 THR A CA 1
ATOM 776 C C . THR A 1 93 ? 22.873 11.707 -17.960 1.00 55.25 93 THR A C 1
ATOM 778 O O . THR A 1 93 ? 22.785 10.669 -18.615 1.00 55.25 93 THR A O 1
ATOM 781 N N . SER A 1 94 ? 23.481 11.726 -16.767 1.00 59.41 94 SER A N 1
ATOM 782 C CA . SER A 1 94 ? 24.156 10.574 -16.133 1.00 59.41 94 SER A CA 1
ATOM 783 C C . SER A 1 94 ? 23.224 9.413 -15.748 1.00 59.41 94 SER A C 1
ATOM 785 O O . SER A 1 94 ? 23.691 8.383 -15.272 1.00 59.41 94 SER A O 1
ATOM 787 N N . MET A 1 95 ? 21.914 9.566 -15.958 1.00 53.97 95 MET A N 1
ATOM 788 C CA . MET A 1 95 ? 20.865 8.603 -15.600 1.00 53.97 95 MET A CA 1
ATOM 789 C C . MET A 1 95 ? 20.611 7.533 -16.681 1.00 53.97 95 MET A C 1
ATOM 791 O O . MET A 1 95 ? 19.786 6.638 -16.476 1.00 53.97 95 MET A O 1
ATOM 795 N N . ARG A 1 96 ? 21.296 7.627 -17.830 1.00 59.12 96 ARG A N 1
ATOM 796 C CA . ARG A 1 96 ? 21.221 6.672 -18.946 1.00 59.12 96 ARG A CA 1
ATOM 797 C C . ARG A 1 96 ? 22.067 5.423 -18.708 1.00 59.12 96 ARG A C 1
ATOM 799 O O . ARG A 1 96 ? 23.178 5.503 -18.182 1.00 59.12 96 ARG A O 1
ATOM 806 N N . SER A 1 97 ? 21.551 4.283 -19.166 1.00 59.88 97 SER A N 1
ATOM 807 C CA . SER A 1 97 ? 22.269 2.999 -19.133 1.00 59.88 97 SER A CA 1
ATOM 808 C C . SER A 1 97 ? 23.515 2.993 -20.031 1.00 59.88 97 SER A C 1
ATOM 810 O O . SER A 1 97 ? 23.552 3.653 -21.074 1.00 59.88 97 SER A O 1
ATOM 812 N N . ASP A 1 98 ? 24.528 2.203 -19.660 1.00 62.22 98 ASP A N 1
ATOM 813 C CA . ASP A 1 98 ? 25.775 2.085 -20.430 1.00 62.22 98 ASP A CA 1
ATOM 814 C C . ASP A 1 98 ? 25.541 1.560 -21.853 1.00 62.22 98 ASP A C 1
ATOM 816 O O . ASP A 1 98 ? 26.235 1.968 -22.780 1.00 62.22 98 ASP A O 1
ATOM 820 N N . PHE A 1 99 ? 24.495 0.755 -22.067 1.00 60.88 99 PHE A N 1
ATOM 821 C CA . PHE A 1 99 ? 24.082 0.294 -23.394 1.00 60.88 99 PHE A CA 1
ATOM 822 C C . PHE A 1 99 ? 23.873 1.455 -24.380 1.00 60.88 99 PHE A C 1
ATOM 824 O O . PHE A 1 99 ? 24.359 1.395 -25.508 1.00 60.88 99 PHE A O 1
ATOM 831 N N . VAL A 1 100 ? 23.223 2.542 -23.953 1.00 59.06 100 VAL A N 1
ATOM 832 C CA . VAL A 1 100 ? 23.001 3.716 -24.811 1.00 59.06 100 VAL A CA 1
ATOM 833 C C . VAL A 1 100 ? 24.301 4.477 -25.053 1.00 59.06 100 VAL A C 1
ATOM 835 O O . VAL A 1 100 ? 24.542 4.919 -26.171 1.00 59.06 100 VAL A O 1
ATOM 838 N N . LYS A 1 101 ? 25.176 4.583 -24.045 1.00 60.78 101 LYS A N 1
ATOM 839 C CA . LYS A 1 101 ? 26.488 5.238 -24.191 1.00 60.78 101 LYS A CA 1
ATOM 840 C C . LYS A 1 101 ? 27.379 4.511 -25.204 1.00 60.78 101 LYS A C 1
ATOM 842 O O . LYS A 1 101 ? 28.075 5.160 -25.976 1.00 60.78 101 LYS A O 1
ATOM 847 N N . PHE A 1 102 ? 27.325 3.179 -25.232 1.00 58.66 102 PHE A N 1
ATOM 848 C CA . PHE A 1 102 ? 28.090 2.370 -26.184 1.00 58.66 102 PHE A CA 1
ATOM 849 C C . PHE A 1 102 ? 27.524 2.407 -27.612 1.00 58.66 102 PHE A C 1
ATOM 851 O O . PHE A 1 102 ? 28.302 2.359 -28.559 1.00 58.66 102 PHE A O 1
ATOM 858 N N . HIS A 1 103 ? 26.203 2.519 -27.789 1.00 59.28 103 HIS A N 1
ATOM 859 C CA . HIS A 1 103 ? 25.564 2.449 -29.115 1.00 59.28 103 HIS A CA 1
ATOM 860 C C . HIS A 1 103 ? 25.227 3.817 -29.733 1.00 59.28 103 HIS A C 1
ATOM 862 O O . HIS A 1 103 ? 24.943 3.885 -30.926 1.00 59.28 103 HIS A O 1
ATOM 868 N N . ALA A 1 104 ? 25.284 4.910 -28.966 1.00 57.56 104 ALA A N 1
ATOM 869 C CA . ALA A 1 104 ? 25.077 6.278 -29.454 1.00 57.56 104 ALA A CA 1
ATOM 870 C C . ALA A 1 104 ? 26.383 6.974 -29.895 1.00 57.56 104 ALA A C 1
ATOM 872 O O . ALA A 1 104 ? 26.455 8.203 -29.893 1.00 57.56 104 ALA A O 1
ATOM 873 N N . GLN A 1 105 ? 27.428 6.216 -30.249 1.00 57.22 105 GLN A N 1
ATOM 874 C CA . GLN A 1 105 ? 28.702 6.777 -30.705 1.00 57.22 105 GLN A CA 1
ATOM 875 C C . GLN A 1 105 ? 28.506 7.546 -32.017 1.00 57.22 105 GLN A C 1
ATOM 877 O O . GLN A 1 105 ? 28.316 6.959 -33.083 1.00 57.22 105 GLN A O 1
ATOM 882 N N . TYR A 1 106 ? 28.563 8.875 -31.938 1.00 52.78 106 TYR A N 1
ATOM 883 C CA . TYR A 1 106 ? 28.580 9.725 -33.119 1.00 52.78 106 TYR A CA 1
ATOM 884 C C . TYR A 1 106 ? 30.016 9.821 -33.654 1.00 52.78 106 TYR A C 1
ATOM 886 O O . TYR A 1 106 ? 30.952 10.013 -32.870 1.00 52.78 106 TYR A O 1
ATOM 894 N N . PRO A 1 107 ? 30.227 9.712 -34.978 1.00 49.16 107 PRO A N 1
ATOM 895 C CA . PRO A 1 107 ? 31.552 9.881 -35.558 1.00 49.16 107 PRO A CA 1
ATOM 896 C C . PRO A 1 107 ? 32.090 11.292 -35.260 1.00 49.16 107 PRO A C 1
ATOM 898 O O . PRO A 1 107 ? 31.464 12.284 -35.624 1.00 49.16 107 PRO A O 1
ATOM 901 N N . GLY A 1 108 ? 33.258 11.376 -34.608 1.00 56.97 108 GLY A N 1
ATOM 902 C CA . GLY A 1 108 ? 34.004 12.627 -34.402 1.00 56.97 108 GLY A CA 1
ATOM 903 C C . GLY A 1 108 ? 33.995 13.234 -32.991 1.00 56.97 108 GLY A C 1
ATOM 904 O O . GLY A 1 108 ? 34.590 14.293 -32.810 1.00 56.97 108 GLY A O 1
ATOM 905 N N . ILE A 1 109 ? 33.378 12.597 -31.989 1.00 54.78 109 ILE A N 1
ATOM 906 C CA . ILE A 1 109 ? 33.396 13.075 -30.593 1.00 54.78 109 ILE A CA 1
ATOM 907 C C . ILE A 1 109 ? 34.245 12.109 -29.744 1.00 54.78 109 ILE A C 1
ATOM 909 O O . ILE A 1 109 ? 33.946 10.915 -29.731 1.00 54.78 109 ILE A O 1
ATOM 913 N N . PRO A 1 110 ? 35.313 12.564 -29.058 1.00 52.62 110 PRO A N 1
ATOM 914 C CA . PRO A 1 110 ? 36.088 11.700 -28.175 1.00 52.62 110 PRO A CA 1
ATOM 915 C C . PRO A 1 110 ? 35.291 11.416 -26.898 1.00 52.62 110 PRO A C 1
ATOM 917 O O . PRO A 1 110 ? 35.003 12.319 -26.115 1.00 52.62 110 PRO A O 1
ATOM 920 N N . TYR A 1 111 ? 34.937 10.150 -26.697 1.00 53.12 111 TYR A N 1
ATOM 921 C CA . TYR A 1 111 ? 34.303 9.658 -25.477 1.00 53.12 111 TYR A CA 1
ATOM 922 C C . TYR A 1 111 ? 35.391 9.068 -24.568 1.00 53.12 111 TYR A C 1
ATOM 924 O O . TYR A 1 111 ? 35.631 7.862 -24.587 1.00 53.12 111 TYR A O 1
ATOM 932 N N . THR A 1 112 ? 36.106 9.944 -23.856 1.00 51.59 112 THR A N 1
ATOM 933 C CA . THR A 1 112 ? 37.041 9.595 -22.766 1.00 51.59 112 THR A CA 1
ATOM 934 C C . THR A 1 112 ? 36.357 9.678 -21.416 1.00 51.59 112 THR A C 1
ATOM 936 O O . THR A 1 112 ? 35.638 10.686 -21.217 1.00 51.59 112 THR A O 1
#

Sequence (112 aa):
SSRGEGRPLRLASPRVAAMTKAVYFKLWATTANWTQRKNYGWYQVWTRLAPWSFPIVPAAAWYTFGWWSDEWKKTLTLGIYEPPLVHWDSNMTSMRSDFVKFHAQYPGIPYT

pLDDT: mean 73.22, std 14.74, range [42.34, 92.38]

Foldseek 3Di:
DDDPDDDPPPPPDPVVVVVVVVVVVVVCVCVVCPVVCVVCVVVVVCVVCVVVCVVPVVVVCVVCVVVAAQVVVCVVVVNPDDDDLDDPPPPDDPSYDVVSVVRNDDPPDDDD

Radius of gyration: 34.66 Å; chains: 1; bounding box: 79×29×100 Å